Protein AF-A0A536GY18-F1 (afdb_monomer_lite)

Structure (mmCIF, N/CA/C/O backbone):
data_AF-A0A536GY18-F1
#
_entry.id   AF-A0A536GY18-F1
#
loop_
_atom_site.group_PDB
_atom_site.id
_atom_site.type_symbol
_atom_site.label_atom_id
_atom_site.label_alt_id
_atom_site.label_comp_id
_atom_site.label_asym_id
_atom_site.label_entity_id
_atom_site.label_seq_id
_atom_site.pdbx_PDB_ins_code
_atom_site.Cartn_x
_atom_site.Cartn_y
_atom_site.Cartn_z
_atom_site.occupancy
_atom_site.B_iso_or_equiv
_atom_site.auth_seq_id
_atom_site.auth_comp_id
_atom_site.auth_asym_id
_atom_site.auth_atom_id
_atom_site.pdbx_PDB_model_num
ATOM 1 N N . MET A 1 1 ? 70.335 10.847 -35.871 1.00 44.78 1 MET A N 1
ATOM 2 C CA . MET A 1 1 ? 69.249 11.389 -35.029 1.00 44.78 1 MET A CA 1
ATOM 3 C C . MET A 1 1 ? 67.962 10.722 -35.485 1.00 44.78 1 MET A C 1
ATOM 5 O O . MET A 1 1 ? 67.443 11.090 -36.528 1.00 44.78 1 MET A O 1
ATOM 9 N N . ALA A 1 2 ? 67.551 9.651 -34.804 1.00 47.53 2 ALA A N 1
ATOM 10 C CA . ALA A 1 2 ? 66.333 8.906 -35.120 1.00 47.53 2 ALA A CA 1
ATOM 11 C C . ALA A 1 2 ? 65.160 9.538 -34.362 1.00 47.53 2 ALA A C 1
ATOM 13 O O . ALA A 1 2 ? 65.266 9.767 -33.158 1.00 47.53 2 ALA A O 1
ATOM 14 N N . GLN A 1 3 ? 64.081 9.859 -35.070 1.00 58.00 3 GLN A N 1
ATOM 15 C CA . GLN A 1 3 ? 62.823 10.265 -34.446 1.00 58.00 3 GLN A CA 1
ATOM 16 C C . GLN A 1 3 ? 62.148 9.005 -33.875 1.00 58.00 3 GLN A C 1
ATOM 18 O O . GLN A 1 3 ? 62.110 8.000 -34.587 1.00 58.00 3 GLN A O 1
ATOM 23 N N . PRO A 1 4 ? 61.659 9.002 -32.623 1.00 57.97 4 PRO A N 1
ATOM 24 C CA . PRO A 1 4 ? 60.917 7.863 -32.103 1.00 57.97 4 PRO A CA 1
ATOM 25 C C . PRO A 1 4 ? 59.510 7.842 -32.713 1.00 57.97 4 PRO A C 1
ATOM 27 O O . PRO A 1 4 ? 58.825 8.863 -32.760 1.00 57.97 4 PRO A O 1
ATOM 30 N N . GLU A 1 5 ? 59.104 6.669 -33.194 1.00 68.38 5 GLU A N 1
ATOM 31 C CA . GLU A 1 5 ? 57.764 6.394 -33.712 1.00 68.38 5 GLU A CA 1
ATOM 32 C C . GLU A 1 5 ? 56.685 6.664 -32.645 1.00 68.38 5 GLU A C 1
ATOM 34 O O . GLU A 1 5 ? 56.897 6.351 -31.467 1.00 68.38 5 GLU A O 1
ATOM 39 N N . PRO A 1 6 ? 55.515 7.215 -33.014 1.00 64.31 6 PRO A N 1
ATOM 40 C CA . PRO A 1 6 ? 54.414 7.379 -32.079 1.00 64.31 6 PRO A CA 1
ATOM 41 C C . PRO A 1 6 ? 53.802 6.010 -31.766 1.00 64.31 6 PRO A C 1
ATOM 43 O O . PRO A 1 6 ? 53.197 5.363 -32.618 1.00 64.31 6 PRO A O 1
ATOM 46 N N . THR A 1 7 ? 53.944 5.579 -30.516 1.00 69.69 7 THR A N 1
ATOM 47 C CA . THR A 1 7 ? 53.280 4.401 -29.958 1.00 69.69 7 THR A CA 1
ATOM 48 C C . THR A 1 7 ? 51.769 4.504 -30.197 1.00 69.69 7 THR A C 1
ATOM 50 O O . THR A 1 7 ? 51.161 5.490 -29.760 1.00 69.69 7 THR A O 1
ATOM 53 N N . PRO A 1 8 ? 51.124 3.518 -30.846 1.00 65.00 8 PRO A N 1
ATOM 54 C CA . PRO A 1 8 ? 49.673 3.452 -30.884 1.00 65.00 8 PRO A CA 1
ATOM 55 C C . PRO A 1 8 ? 49.175 3.348 -29.444 1.00 65.00 8 PRO A C 1
ATOM 57 O O . PRO A 1 8 ? 49.486 2.387 -28.740 1.00 65.00 8 PRO A O 1
ATOM 60 N N . ARG A 1 9 ? 48.468 4.378 -28.968 1.00 62.34 9 ARG A N 1
ATOM 61 C CA . ARG A 1 9 ? 47.793 4.321 -27.673 1.00 62.34 9 ARG A CA 1
ATOM 62 C C . ARG A 1 9 ? 46.726 3.245 -27.784 1.00 62.34 9 ARG A C 1
ATOM 64 O O . ARG A 1 9 ? 45.723 3.450 -28.466 1.00 62.34 9 ARG A O 1
ATOM 71 N N . ASP A 1 10 ? 47.010 2.109 -27.157 1.00 56.59 10 ASP A N 1
ATOM 72 C CA . ASP A 1 10 ? 46.069 1.023 -26.941 1.00 56.59 10 ASP A CA 1
ATOM 73 C C . ASP A 1 10 ? 44.766 1.628 -26.422 1.00 56.59 10 ASP A C 1
ATOM 75 O O . ASP A 1 10 ? 44.738 2.380 -25.440 1.00 56.59 10 ASP A O 1
ATOM 79 N N . GLN A 1 11 ? 43.728 1.416 -27.217 1.00 62.50 11 GLN A N 1
ATOM 80 C CA . GLN A 1 11 ? 42.428 2.022 -27.050 1.00 62.50 11 GLN A CA 1
ATOM 81 C C . GLN A 1 11 ? 41.911 1.599 -25.688 1.00 62.50 11 GLN A C 1
ATOM 83 O O . GLN A 1 11 ? 41.767 0.415 -25.398 1.00 62.50 11 GLN A O 1
ATOM 88 N N . THR A 1 12 ? 41.658 2.599 -24.852 1.00 55.75 12 THR A N 1
ATOM 89 C CA . THR A 1 12 ? 40.946 2.495 -23.587 1.00 55.75 12 THR A CA 1
ATOM 90 C C . THR A 1 12 ? 39.816 1.486 -23.716 1.00 55.75 12 THR A C 1
ATOM 92 O O . THR A 1 12 ? 38.774 1.795 -24.291 1.00 55.75 12 THR A O 1
ATOM 95 N N . LYS A 1 13 ? 40.032 0.283 -23.188 1.00 58.44 13 LYS A N 1
ATOM 96 C CA . LYS A 1 13 ? 38.974 -0.679 -22.922 1.00 58.44 13 LYS A CA 1
ATOM 97 C C . LYS A 1 13 ? 38.002 0.051 -21.991 1.00 58.44 13 LYS A C 1
ATOM 99 O O . LYS A 1 13 ? 38.412 0.384 -20.875 1.00 58.44 13 LYS A O 1
ATOM 104 N N . PRO A 1 14 ? 36.788 0.421 -22.429 1.00 59.97 14 PRO A N 1
ATOM 105 C CA . PRO A 1 14 ? 35.858 1.075 -21.529 1.00 59.97 14 PRO A CA 1
ATOM 106 C C . PRO A 1 14 ? 35.563 0.080 -20.403 1.00 59.97 14 PRO A C 1
ATOM 108 O O . PRO A 1 14 ? 35.055 -1.007 -20.643 1.00 59.97 14 PRO A O 1
ATOM 111 N N . LEU A 1 15 ? 35.924 0.438 -19.169 1.00 60.19 15 LEU A N 1
ATOM 112 C CA . LEU A 1 15 ? 35.680 -0.335 -17.939 1.00 60.19 15 LEU A CA 1
ATOM 113 C C . LEU A 1 15 ? 34.192 -0.375 -17.545 1.00 60.19 15 LEU A C 1
ATOM 115 O O . LEU A 1 15 ? 33.849 -0.702 -16.413 1.00 60.19 15 LEU A O 1
ATOM 119 N N . HIS A 1 16 ? 33.308 -0.009 -18.465 1.00 54.94 16 HIS A N 1
ATOM 120 C CA . HIS A 1 16 ? 31.876 -0.045 -18.280 1.00 54.94 16 HIS A CA 1
ATOM 121 C C . HIS A 1 16 ? 31.324 -0.991 -19.336 1.00 54.94 16 HIS A C 1
ATOM 123 O O . HIS A 1 16 ? 30.920 -0.574 -20.419 1.00 54.94 16 HIS A O 1
ATOM 129 N N . GLU A 1 17 ? 31.387 -2.287 -19.035 1.00 57.06 17 GLU A N 1
ATOM 130 C CA . GLU A 1 17 ? 30.416 -3.213 -19.596 1.00 57.06 17 GLU A CA 1
ATOM 131 C C . GLU A 1 17 ? 29.065 -2.738 -19.050 1.00 57.06 17 GLU A C 1
ATOM 133 O O . GLU A 1 17 ? 28.868 -2.792 -17.833 1.00 57.06 17 GLU A O 1
ATOM 138 N N . PRO A 1 18 ? 28.167 -2.176 -19.884 1.00 54.75 18 PRO A N 1
ATOM 139 C CA . PRO A 1 18 ? 26.798 -2.006 -19.446 1.00 54.75 18 PRO A CA 1
ATOM 140 C C . PRO A 1 18 ? 26.344 -3.406 -19.057 1.00 54.75 18 PRO A C 1
ATOM 142 O O . PRO A 1 18 ? 26.462 -4.335 -19.860 1.00 54.75 18 PRO A O 1
ATOM 145 N N . ASP A 1 19 ? 25.919 -3.576 -17.809 1.00 57.62 19 ASP A N 1
ATOM 146 C CA . ASP A 1 19 ? 25.272 -4.803 -17.381 1.00 57.62 19 ASP A CA 1
ATOM 147 C C . ASP A 1 19 ? 23.984 -4.870 -18.202 1.00 57.62 19 ASP A C 1
ATOM 149 O O . ASP A 1 19 ? 22.970 -4.244 -17.888 1.00 57.62 19 ASP A O 1
ATOM 153 N N . VAL A 1 20 ? 24.083 -5.495 -19.378 1.00 55.19 20 VAL A N 1
ATOM 154 C CA . VAL A 1 20 ? 22.957 -5.826 -20.236 1.00 55.19 20 VAL A CA 1
ATOM 155 C C . VAL A 1 20 ? 22.236 -6.917 -19.470 1.00 55.19 20 VAL A C 1
ATOM 157 O O . VAL A 1 20 ? 22.390 -8.109 -19.741 1.00 55.19 20 VAL A O 1
ATOM 160 N N . ASP A 1 21 ? 21.490 -6.481 -18.459 1.00 56.53 21 ASP A N 1
ATOM 161 C CA . ASP A 1 21 ? 20.412 -7.194 -17.809 1.00 56.53 21 ASP A CA 1
ATOM 162 C C . ASP A 1 21 ? 19.540 -7.726 -18.942 1.00 56.53 21 ASP A C 1
ATOM 164 O O . ASP A 1 21 ? 18.702 -7.031 -19.525 1.00 56.53 21 ASP A O 1
ATOM 168 N N . LYS A 1 22 ? 19.826 -8.966 -19.333 1.00 51.28 22 LYS A N 1
ATOM 169 C CA . LYS A 1 22 ? 19.083 -9.690 -20.351 1.00 51.28 22 LYS A CA 1
ATOM 170 C C . LYS A 1 22 ? 17.623 -9.603 -19.938 1.00 51.28 22 LYS A C 1
ATOM 172 O O . LYS A 1 22 ? 17.280 -10.116 -18.875 1.00 51.28 22 LYS A O 1
ATOM 177 N N . GLY A 1 23 ? 16.807 -8.929 -20.754 1.00 55.84 23 GLY A N 1
ATOM 178 C CA . GLY A 1 23 ? 15.375 -8.690 -20.556 1.00 55.84 23 GLY A CA 1
ATOM 179 C C . GLY A 1 23 ? 14.599 -9.993 -20.385 1.00 55.84 23 GLY A C 1
ATOM 180 O O . GLY A 1 23 ? 13.976 -10.506 -21.308 1.00 55.84 23 GLY A O 1
ATOM 181 N N . GLY A 1 24 ? 14.696 -10.554 -19.192 1.00 62.06 24 GLY A N 1
ATOM 182 C CA . GLY A 1 24 ? 14.290 -11.896 -18.846 1.00 62.06 24 GLY A CA 1
ATOM 183 C C . GLY A 1 24 ? 13.857 -11.936 -17.394 1.00 62.06 24 GLY A C 1
ATOM 184 O O . GLY A 1 24 ? 14.038 -10.984 -16.637 1.00 62.06 24 GLY A O 1
ATOM 185 N N . ILE A 1 25 ? 13.268 -13.069 -17.032 1.00 65.06 25 ILE A N 1
ATOM 186 C CA . ILE A 1 25 ? 12.542 -13.370 -15.789 1.00 65.06 25 ILE A CA 1
ATOM 187 C C . ILE A 1 25 ? 13.201 -12.777 -14.520 1.00 65.06 25 ILE A C 1
ATOM 189 O O . ILE A 1 25 ? 12.493 -12.392 -13.596 1.00 65.06 25 ILE A O 1
ATOM 193 N N . GLY A 1 26 ? 14.532 -12.622 -14.491 1.00 70.94 26 GLY A N 1
ATOM 194 C CA . GLY A 1 26 ? 15.278 -11.964 -13.413 1.00 70.94 26 GLY A CA 1
ATOM 195 C C . GLY A 1 26 ? 14.896 -10.504 -13.133 1.00 70.94 26 GLY A C 1
ATOM 196 O O . GLY A 1 26 ? 14.751 -10.157 -11.965 1.00 70.94 26 GLY A O 1
ATOM 197 N N . ARG A 1 27 ? 14.666 -9.662 -14.152 1.00 73.06 27 ARG A N 1
ATOM 198 C CA . ARG A 1 27 ? 14.252 -8.259 -13.942 1.00 73.06 27 ARG A CA 1
ATOM 199 C C . ARG A 1 27 ? 12.854 -8.186 -13.332 1.00 73.06 27 ARG A C 1
ATOM 201 O O . ARG A 1 27 ? 12.674 -7.577 -12.289 1.00 73.06 27 ARG A O 1
ATOM 208 N N . SER A 1 28 ? 11.912 -8.946 -13.889 1.00 69.81 28 SER A N 1
ATOM 209 C CA . SER A 1 28 ? 10.540 -9.020 -13.374 1.00 69.81 28 SER A CA 1
ATOM 210 C C . SER A 1 28 ? 10.468 -9.602 -11.954 1.00 69.81 28 SER A C 1
ATOM 212 O O . SER A 1 28 ? 9.713 -9.106 -11.126 1.00 69.81 28 SER A O 1
ATOM 214 N N . LEU A 1 29 ? 11.292 -10.605 -11.628 1.00 78.81 29 LEU A N 1
ATOM 215 C CA . LEU A 1 29 ? 11.405 -11.115 -10.258 1.00 78.81 29 LEU A CA 1
ATOM 216 C C . LEU A 1 29 ? 11.995 -10.075 -9.303 1.00 78.81 29 LEU A C 1
ATOM 218 O O . LEU A 1 29 ? 11.495 -9.921 -8.192 1.00 78.81 29 LEU A O 1
ATOM 222 N N . ARG A 1 30 ? 13.045 -9.359 -9.716 1.00 82.38 30 ARG A N 1
ATOM 223 C CA . ARG A 1 30 ? 13.676 -8.319 -8.895 1.00 82.38 30 ARG A CA 1
ATOM 224 C C . ARG A 1 30 ? 12.704 -7.179 -8.605 1.00 82.38 30 ARG A C 1
ATOM 226 O O . ARG A 1 30 ? 12.601 -6.758 -7.459 1.00 82.38 30 ARG A O 1
ATOM 233 N N . ASP A 1 31 ? 11.952 -6.761 -9.611 1.00 80.88 31 ASP A N 1
ATOM 234 C CA . ASP A 1 31 ? 10.914 -5.737 -9.526 1.00 80.88 31 ASP A CA 1
ATOM 235 C C . ASP A 1 31 ? 9.783 -6.138 -8.571 1.00 80.88 31 ASP A C 1
ATOM 237 O O . ASP A 1 31 ? 9.352 -5.342 -7.740 1.00 80.88 31 ASP A O 1
ATOM 241 N N . VAL A 1 32 ? 9.355 -7.404 -8.623 1.00 80.12 32 VAL A N 1
ATOM 242 C CA . VAL A 1 32 ? 8.363 -7.961 -7.690 1.00 80.12 32 VAL A CA 1
ATOM 243 C C . VAL A 1 32 ? 8.910 -8.049 -6.266 1.00 80.12 32 VAL A C 1
ATOM 245 O O . VAL A 1 32 ? 8.170 -7.799 -5.321 1.00 80.12 32 VAL A O 1
ATOM 248 N N . ILE A 1 33 ? 10.184 -8.396 -6.078 1.00 82.94 33 ILE A N 1
ATOM 249 C CA . ILE A 1 33 ? 10.793 -8.494 -4.743 1.00 82.94 33 ILE A CA 1
ATOM 250 C C . ILE A 1 33 ? 10.991 -7.103 -4.131 1.00 82.94 33 ILE A C 1
ATOM 252 O O . ILE A 1 33 ? 10.652 -6.900 -2.967 1.00 82.94 33 ILE A O 1
ATOM 256 N N . LEU A 1 34 ? 11.519 -6.151 -4.905 1.00 82.31 34 LEU A N 1
ATOM 257 C CA . LEU A 1 34 ? 11.730 -4.773 -4.459 1.00 82.31 34 LEU A CA 1
ATOM 258 C C . LEU A 1 34 ? 10.394 -4.081 -4.181 1.00 82.31 34 LEU A C 1
ATOM 260 O O . LEU A 1 34 ? 10.220 -3.512 -3.106 1.00 82.31 34 LEU A O 1
ATOM 264 N N . GLY A 1 35 ? 9.430 -4.207 -5.096 1.00 81.25 35 GLY A N 1
ATOM 265 C CA . GLY A 1 35 ? 8.088 -3.670 -4.897 1.00 81.25 35 GLY A CA 1
ATOM 266 C C . GLY A 1 35 ? 7.334 -4.372 -3.766 1.00 81.25 35 GLY A C 1
ATOM 267 O O . GLY A 1 35 ? 6.727 -3.735 -2.916 1.00 81.25 35 GLY A O 1
ATOM 268 N N . GLY A 1 36 ? 7.436 -5.697 -3.670 1.00 83.19 36 GLY A N 1
ATOM 269 C CA . GLY A 1 36 ? 6.823 -6.458 -2.585 1.00 83.19 36 GLY A CA 1
ATOM 270 C C . GLY A 1 36 ? 7.354 -6.052 -1.211 1.00 83.19 36 GLY A C 1
ATOM 271 O O . GLY A 1 36 ? 6.577 -5.947 -0.268 1.00 83.19 36 GLY A O 1
ATOM 272 N N . GLN A 1 37 ? 8.655 -5.790 -1.081 1.00 89.50 37 GLN A N 1
ATOM 273 C CA . GLN A 1 37 ? 9.244 -5.371 0.188 1.00 89.50 37 GLN A CA 1
ATOM 274 C C . GLN A 1 37 ? 8.789 -3.965 0.599 1.00 89.50 37 GLN A C 1
ATOM 276 O O . GLN A 1 37 ? 8.366 -3.783 1.738 1.00 89.50 37 GLN A O 1
ATOM 281 N N . ASP A 1 38 ? 8.835 -2.998 -0.314 1.00 87.19 38 ASP A N 1
ATOM 282 C CA . ASP A 1 38 ? 8.422 -1.620 -0.032 1.00 87.19 38 ASP A CA 1
ATOM 283 C C . ASP A 1 38 ? 6.902 -1.525 0.212 1.00 87.19 38 ASP A C 1
ATOM 285 O O . ASP A 1 38 ? 6.457 -0.989 1.230 1.00 87.19 38 ASP A O 1
ATOM 289 N N . GLY A 1 39 ? 6.100 -2.205 -0.612 1.00 87.50 39 GLY A N 1
ATOM 290 C CA . GLY A 1 39 ? 4.645 -2.221 -0.497 1.00 87.50 39 GLY A CA 1
ATOM 291 C C . GLY A 1 39 ? 4.156 -2.944 0.759 1.00 87.50 39 GLY A C 1
ATOM 292 O O . GLY A 1 39 ? 3.254 -2.455 1.442 1.00 87.50 39 GLY A O 1
ATOM 293 N N . LEU A 1 40 ? 4.776 -4.071 1.139 1.00 91.06 40 LEU A N 1
ATOM 294 C CA . LEU A 1 40 ? 4.447 -4.745 2.400 1.00 91.06 40 LEU A CA 1
ATOM 295 C C . LEU A 1 40 ? 4.790 -3.874 3.607 1.00 91.06 40 LEU A C 1
ATOM 297 O O . LEU A 1 40 ? 3.982 -3.795 4.530 1.00 91.06 40 LEU A O 1
ATOM 301 N N . VAL A 1 41 ? 5.952 -3.216 3.618 1.00 93.44 41 VAL A N 1
ATOM 302 C CA . VAL A 1 41 ? 6.353 -2.349 4.737 1.00 93.44 41 VAL A CA 1
ATOM 303 C C . VAL A 1 41 ? 5.423 -1.139 4.845 1.00 93.44 41 VAL A C 1
ATOM 305 O O . VAL A 1 41 ? 4.971 -0.829 5.951 1.00 93.44 41 VAL A O 1
ATOM 308 N N . ASN A 1 42 ? 5.069 -0.508 3.721 1.00 94.06 42 ASN A N 1
ATOM 309 C CA . ASN A 1 42 ? 4.155 0.632 3.699 1.00 94.06 42 ASN A CA 1
ATOM 310 C C . ASN A 1 42 ? 2.751 0.252 4.202 1.00 94.06 42 ASN A C 1
ATOM 312 O O . ASN A 1 42 ? 2.222 0.865 5.135 1.00 94.06 42 ASN A O 1
ATOM 316 N N . VAL A 1 43 ? 2.163 -0.818 3.653 1.00 95.81 43 VAL A N 1
ATOM 317 C CA . VAL A 1 43 ? 0.836 -1.300 4.068 1.00 95.81 43 VAL A CA 1
ATOM 318 C C . VAL A 1 43 ? 0.841 -1.714 5.538 1.00 95.81 43 VAL A C 1
ATOM 320 O O . VAL A 1 43 ? -0.080 -1.357 6.273 1.00 95.81 43 VAL A O 1
ATOM 323 N N . LEU A 1 44 ? 1.865 -2.440 5.997 1.00 96.06 44 LEU A N 1
ATOM 324 C CA . LEU A 1 44 ? 1.943 -2.888 7.386 1.00 96.06 44 LEU A CA 1
ATOM 325 C C . LEU A 1 44 ? 2.039 -1.696 8.345 1.00 96.06 44 LEU A C 1
ATOM 327 O O . LEU A 1 44 ? 1.307 -1.651 9.332 1.00 96.06 44 LEU A O 1
ATOM 331 N N . GLY A 1 45 ? 2.886 -0.711 8.035 1.00 96.50 45 GLY A N 1
ATOM 332 C CA . GLY A 1 45 ? 3.015 0.516 8.821 1.00 96.50 45 GLY A CA 1
ATOM 333 C C . GLY A 1 45 ? 1.692 1.273 8.934 1.00 96.50 45 GLY A C 1
ATOM 334 O O . GLY A 1 45 ? 1.284 1.644 10.038 1.00 96.50 45 GLY A O 1
ATOM 335 N N . LEU A 1 46 ? 0.972 1.425 7.819 1.00 97.25 46 LEU A N 1
ATOM 336 C CA . LEU A 1 46 ? -0.348 2.052 7.810 1.00 97.25 46 LEU A CA 1
ATOM 337 C C . LEU A 1 46 ? -1.361 1.264 8.653 1.00 97.25 46 LEU A C 1
ATOM 339 O O . LEU A 1 46 ? -2.047 1.847 9.491 1.00 97.25 46 LEU A O 1
ATOM 343 N N . VAL A 1 47 ? -1.462 -0.054 8.456 1.00 97.56 47 VAL A N 1
ATOM 344 C CA . VAL A 1 47 ? -2.432 -0.901 9.170 1.00 97.56 47 VAL A CA 1
ATOM 345 C C . VAL A 1 47 ? -2.165 -0.898 10.671 1.00 97.56 47 VAL A C 1
ATOM 347 O O . VAL A 1 47 ? -3.112 -0.793 11.450 1.00 97.56 47 VAL A O 1
ATOM 350 N N . LEU A 1 48 ? -0.898 -0.949 11.089 1.00 97.38 48 LEU A N 1
ATOM 351 C CA . LEU A 1 48 ? -0.515 -0.828 12.495 1.00 97.38 48 LEU A CA 1
ATOM 352 C C . LEU A 1 48 ? -0.882 0.549 13.064 1.00 97.38 48 LEU A C 1
ATOM 354 O O . LEU A 1 48 ? -1.425 0.622 14.165 1.00 97.38 48 LEU A O 1
ATOM 358 N N . GLY A 1 49 ? -0.662 1.629 12.308 1.00 97.88 49 GLY A N 1
ATOM 359 C CA . GLY A 1 49 ? -1.075 2.977 12.703 1.00 97.88 49 GLY A CA 1
ATOM 360 C C . GLY A 1 49 ? -2.592 3.108 12.875 1.00 97.88 49 GLY A C 1
ATOM 361 O O . GLY A 1 49 ? -3.064 3.645 13.876 1.00 97.88 49 GLY A O 1
ATOM 362 N N . VAL A 1 50 ? -3.373 2.555 11.944 1.00 98.00 50 VAL A N 1
ATOM 363 C CA . VAL A 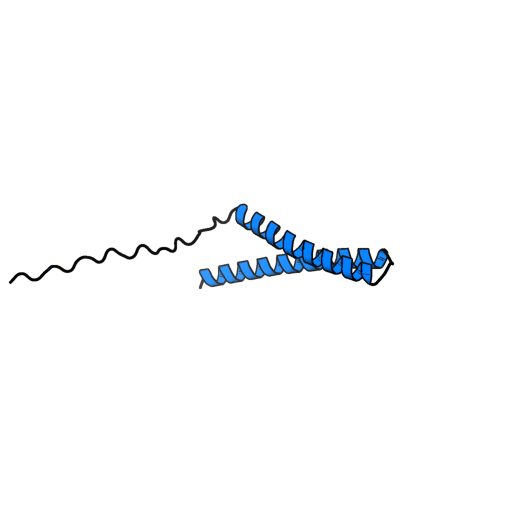1 50 ? -4.843 2.538 12.032 1.00 98.00 50 VAL A CA 1
ATOM 364 C C . VAL A 1 50 ? -5.312 1.682 13.210 1.00 98.00 50 VAL A C 1
ATOM 366 O O . VAL A 1 50 ? -6.193 2.106 13.955 1.00 98.00 50 VAL A O 1
ATOM 369 N N . ALA A 1 51 ? -4.710 0.510 13.421 1.00 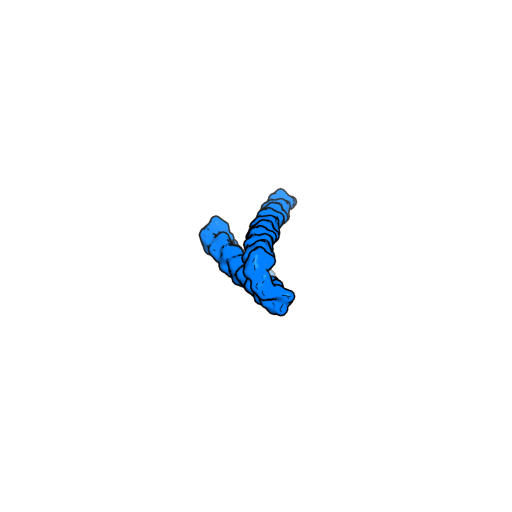97.06 51 ALA A N 1
ATOM 370 C CA . ALA A 1 51 ? -5.028 -0.364 14.549 1.00 97.06 51 ALA A CA 1
ATOM 371 C C . ALA A 1 51 ? -4.680 0.270 15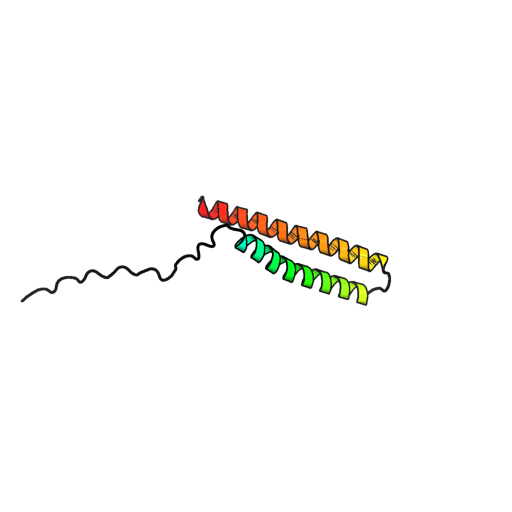.907 1.00 97.06 51 ALA A C 1
ATOM 373 O O . ALA A 1 51 ? -5.366 0.018 16.895 1.00 97.06 51 ALA A O 1
ATOM 374 N N . ALA A 1 52 ? -3.655 1.125 15.964 1.00 97.62 52 ALA A N 1
ATOM 375 C CA . ALA A 1 52 ? -3.345 1.917 17.152 1.00 97.62 52 ALA A CA 1
ATOM 376 C C . ALA A 1 52 ? -4.374 3.038 17.402 1.00 97.62 52 ALA A C 1
ATOM 378 O O . ALA A 1 52 ? -4.582 3.435 18.547 1.00 97.62 52 ALA A O 1
ATOM 379 N N . ALA A 1 53 ? -5.030 3.540 16.350 1.00 97.44 53 ALA A N 1
ATOM 380 C CA . ALA A 1 53 ? -6.001 4.631 16.431 1.00 97.44 53 ALA A CA 1
ATOM 381 C C . ALA A 1 53 ? -7.449 4.168 16.683 1.00 97.44 53 ALA A C 1
ATOM 383 O O . ALA A 1 53 ? -8.257 4.937 17.205 1.00 97.44 53 ALA A O 1
ATOM 384 N N . THR A 1 54 ? -7.813 2.935 16.314 1.00 96.38 54 THR A N 1
ATOM 385 C CA . THR A 1 54 ? -9.162 2.389 16.531 1.00 96.38 54 THR A CA 1
ATOM 386 C C . THR A 1 54 ? -9.159 0.880 16.760 1.00 96.38 54 THR A C 1
ATOM 388 O O . THR A 1 54 ? -8.401 0.142 16.142 1.00 96.38 54 THR A O 1
ATOM 391 N N . ALA A 1 55 ? -10.084 0.401 17.598 1.00 94.75 55 ALA A N 1
ATOM 392 C CA . ALA A 1 55 ? -10.341 -1.027 17.811 1.00 94.75 55 ALA A CA 1
ATOM 393 C C . ALA A 1 55 ? -11.417 -1.604 16.863 1.00 94.75 55 ALA A C 1
ATOM 395 O O . ALA A 1 55 ? -11.775 -2.780 16.948 1.00 94.75 55 ALA A O 1
ATOM 396 N N . GLN A 1 56 ? -11.991 -0.790 15.971 1.00 98.06 56 GLN A N 1
ATOM 397 C CA . GLN A 1 56 ? -13.062 -1.232 15.077 1.00 98.06 56 GLN A CA 1
ATOM 398 C C . GLN A 1 56 ? -12.501 -2.014 13.887 1.00 98.06 56 GLN A C 1
ATOM 400 O O . GLN A 1 56 ? -12.054 -1.438 12.897 1.00 98.06 56 GLN A O 1
ATOM 405 N N . LEU A 1 57 ? -12.624 -3.343 13.946 1.00 97.38 57 LEU A N 1
ATOM 406 C CA . LEU A 1 57 ? -12.106 -4.265 12.928 1.00 97.38 57 LEU A CA 1
ATOM 407 C C . LEU A 1 57 ? -12.540 -3.916 11.496 1.00 97.38 57 LEU A C 1
ATOM 409 O O . LEU A 1 57 ? -11.744 -4.027 10.571 1.00 97.38 57 LEU A O 1
ATOM 413 N N . ARG A 1 58 ? -13.785 -3.455 11.304 1.00 98.00 58 ARG A N 1
ATOM 414 C CA . ARG A 1 58 ? -14.286 -3.061 9.974 1.00 98.00 58 ARG A CA 1
ATOM 415 C C . ARG A 1 58 ? -13.451 -1.938 9.356 1.00 98.00 58 ARG A C 1
ATOM 417 O O . ARG A 1 58 ? -13.203 -1.973 8.158 1.00 98.00 58 ARG A O 1
ATOM 424 N N . ILE A 1 59 ? -13.016 -0.974 10.169 1.00 97.81 59 ILE A N 1
ATOM 425 C CA . ILE A 1 59 ? -12.189 0.150 9.717 1.00 97.81 59 ILE A CA 1
ATOM 426 C C . ILE A 1 59 ? -10.783 -0.346 9.386 1.00 97.81 59 ILE A C 1
ATOM 428 O O . ILE A 1 59 ? -10.274 -0.036 8.316 1.00 97.81 59 ILE A O 1
ATOM 432 N N . ILE A 1 60 ? -10.191 -1.166 10.260 1.00 97.88 60 ILE A N 1
ATOM 433 C CA . ILE A 1 60 ? -8.843 -1.721 10.061 1.00 97.88 60 ILE A CA 1
ATOM 434 C C . ILE A 1 60 ? -8.778 -2.534 8.762 1.00 97.88 60 ILE A C 1
ATOM 436 O O . ILE A 1 60 ? -7.886 -2.326 7.946 1.00 97.88 60 ILE A O 1
ATOM 440 N N . VAL A 1 61 ? -9.748 -3.425 8.534 1.00 97.88 61 VAL A N 1
ATOM 441 C CA . VAL A 1 61 ? -9.793 -4.269 7.329 1.00 97.88 61 VAL A CA 1
ATOM 442 C C . VAL A 1 61 ? -10.044 -3.436 6.072 1.00 97.88 61 VAL A C 1
ATOM 444 O O . VAL A 1 61 ? -9.379 -3.652 5.061 1.00 97.88 61 VAL A O 1
ATOM 447 N N . ALA A 1 62 ? -10.962 -2.464 6.122 1.00 98.06 62 ALA A N 1
ATOM 448 C CA . ALA A 1 62 ? -11.206 -1.574 4.989 1.00 98.06 62 ALA A CA 1
ATOM 449 C C . ALA A 1 62 ? -9.951 -0.761 4.629 1.00 98.06 62 ALA A C 1
ATOM 451 O O . ALA A 1 62 ? -9.599 -0.676 3.454 1.00 98.06 62 ALA A O 1
ATOM 452 N N . ALA A 1 63 ? -9.249 -0.224 5.631 1.00 97.56 63 ALA A N 1
ATOM 453 C CA . ALA A 1 63 ? -8.000 0.505 5.440 1.00 97.56 63 ALA A CA 1
ATOM 454 C C . ALA A 1 63 ? -6.893 -0.392 4.866 1.00 97.56 63 ALA A C 1
ATOM 456 O O . ALA A 1 63 ? -6.232 0.006 3.913 1.00 97.56 63 ALA A O 1
ATOM 457 N N . ALA A 1 64 ? -6.730 -1.614 5.384 1.00 96.81 64 ALA A N 1
ATOM 458 C CA . ALA A 1 64 ? -5.735 -2.570 4.898 1.00 96.81 64 ALA A CA 1
ATOM 459 C C . ALA A 1 64 ? -5.936 -2.923 3.418 1.00 96.81 64 ALA A C 1
ATOM 461 O O . ALA A 1 64 ? -4.984 -2.904 2.634 1.00 96.81 64 ALA A O 1
ATOM 462 N N . LEU A 1 65 ? -7.180 -3.213 3.024 1.00 97.62 65 LEU A N 1
ATOM 463 C CA . LEU A 1 65 ? -7.521 -3.515 1.635 1.00 97.62 65 LEU A CA 1
ATOM 464 C C . LEU A 1 65 ? -7.296 -2.299 0.735 1.00 97.62 65 LEU A C 1
ATOM 466 O O . LEU A 1 65 ? -6.624 -2.418 -0.287 1.00 97.62 65 LEU A O 1
ATOM 470 N N . ALA A 1 66 ? -7.803 -1.128 1.131 1.00 97.38 66 ALA A N 1
ATOM 471 C CA . ALA A 1 66 ? -7.623 0.107 0.372 1.00 97.38 66 ALA A CA 1
ATOM 472 C C . ALA A 1 66 ? -6.136 0.433 0.160 1.00 97.38 66 ALA A C 1
ATOM 474 O O . ALA A 1 66 ? -5.727 0.735 -0.959 1.00 97.38 66 ALA A O 1
ATOM 475 N N . ALA A 1 67 ? -5.325 0.305 1.211 1.00 96.44 67 ALA A N 1
ATOM 476 C CA . ALA A 1 67 ? -3.889 0.543 1.158 1.00 96.44 67 ALA A CA 1
ATOM 477 C C . ALA A 1 67 ? -3.174 -0.434 0.231 1.00 96.44 67 ALA A C 1
ATOM 479 O O . ALA A 1 67 ? -2.398 -0.006 -0.613 1.00 96.44 67 ALA A O 1
ATOM 480 N N . THR A 1 68 ? -3.488 -1.728 0.332 1.00 95.25 68 THR A N 1
ATOM 481 C CA . THR A 1 68 ? -2.870 -2.771 -0.499 1.00 95.25 68 THR A CA 1
ATOM 482 C C . THR A 1 68 ? -3.142 -2.543 -1.985 1.00 95.25 68 THR A C 1
ATOM 484 O O . THR A 1 68 ? -2.230 -2.636 -2.808 1.00 95.25 68 THR A O 1
ATOM 487 N N . PHE A 1 69 ? -4.387 -2.213 -2.346 1.00 95.19 69 PHE A N 1
ATOM 488 C CA . PHE A 1 69 ? -4.732 -1.911 -3.736 1.00 95.19 69 PHE A CA 1
ATOM 489 C C . PHE A 1 69 ? -4.086 -0.613 -4.217 1.00 95.19 69 PHE A C 1
ATOM 491 O O . PHE A 1 69 ? -3.559 -0.581 -5.327 1.00 95.19 69 PHE A O 1
ATOM 498 N N . SER A 1 70 ? -4.089 0.433 -3.387 1.00 95.00 70 SER A N 1
ATOM 499 C CA . SER A 1 70 ? -3.439 1.704 -3.714 1.00 95.00 70 SER A CA 1
ATOM 500 C C . SER A 1 70 ? -1.943 1.521 -3.984 1.00 95.00 70 SER A C 1
ATOM 502 O O . SER A 1 70 ? -1.449 2.018 -4.992 1.00 95.00 70 SER A O 1
ATOM 504 N N . GLU A 1 71 ? -1.242 0.778 -3.125 1.00 93.31 71 GLU A N 1
ATOM 505 C CA . GLU A 1 71 ? 0.184 0.452 -3.274 1.00 93.31 71 GLU A CA 1
ATOM 506 C C . GLU A 1 71 ? 0.464 -0.334 -4.556 1.00 93.31 71 GLU A C 1
ATOM 508 O O . GLU A 1 71 ? 1.300 0.053 -5.372 1.00 93.31 71 GLU A O 1
ATOM 513 N N . SER A 1 72 ? -0.319 -1.387 -4.799 1.00 91.25 72 SER A N 1
ATOM 514 C CA . SER A 1 72 ? -0.159 -2.228 -5.990 1.00 91.25 72 SER A CA 1
ATOM 515 C C . SER A 1 72 ? -0.312 -1.421 -7.286 1.00 91.25 72 SER A C 1
ATOM 517 O O . SER A 1 72 ? 0.443 -1.616 -8.240 1.00 91.25 72 SER A O 1
ATOM 519 N N . ILE A 1 73 ? -1.279 -0.496 -7.324 1.00 92.81 73 ILE A N 1
ATOM 520 C CA . ILE A 1 73 ? -1.503 0.386 -8.476 1.00 92.81 73 ILE A CA 1
ATOM 521 C C . ILE A 1 73 ? -0.355 1.389 -8.624 1.00 92.81 73 ILE A C 1
ATOM 523 O O . ILE A 1 73 ? 0.115 1.599 -9.742 1.00 92.81 73 ILE A O 1
ATOM 527 N N . ALA A 1 74 ? 0.106 1.994 -7.526 1.00 90.12 74 ALA A N 1
ATOM 528 C CA . ALA A 1 74 ? 1.200 2.960 -7.549 1.00 90.12 74 ALA A CA 1
ATOM 529 C C . ALA A 1 74 ? 2.480 2.337 -8.121 1.00 90.12 74 ALA A C 1
ATOM 531 O O . ALA A 1 74 ? 3.044 2.868 -9.078 1.00 90.12 74 ALA A O 1
ATOM 532 N N . MET A 1 75 ? 2.885 1.167 -7.620 1.00 89.00 75 MET A N 1
ATOM 533 C CA . MET A 1 75 ? 4.073 0.470 -8.118 1.00 89.00 75 MET A CA 1
ATOM 534 C C . MET A 1 75 ? 3.931 0.024 -9.571 1.00 89.00 75 MET A C 1
ATOM 536 O O . MET A 1 75 ? 4.840 0.240 -10.370 1.00 89.00 75 MET A O 1
ATOM 540 N N . GLY A 1 76 ? 2.777 -0.536 -9.951 1.00 88.31 76 GLY A N 1
ATOM 541 C CA . GLY A 1 76 ? 2.520 -0.914 -11.342 1.00 88.31 76 GLY A CA 1
ATOM 542 C C . GLY A 1 76 ? 2.589 0.282 -12.300 1.00 88.31 76 GLY A C 1
ATOM 543 O O . GLY A 1 76 ? 3.183 0.190 -13.376 1.00 88.31 76 GLY A O 1
ATOM 544 N N . GLY A 1 77 ? 2.033 1.425 -11.891 1.00 89.50 77 GLY A N 1
ATOM 545 C CA . GLY A 1 77 ? 2.085 2.671 -12.652 1.00 89.50 77 GLY A CA 1
ATOM 546 C C . GLY A 1 77 ? 3.507 3.211 -12.806 1.00 89.50 77 GLY A C 1
ATOM 547 O O . GLY A 1 77 ? 3.915 3.548 -13.919 1.00 89.50 77 GLY A O 1
ATOM 548 N N . VAL A 1 78 ? 4.284 3.233 -11.720 1.00 87.69 78 VAL A N 1
ATOM 549 C CA . VAL A 1 78 ? 5.689 3.675 -11.736 1.00 87.69 78 VAL A CA 1
ATOM 550 C C . VAL A 1 78 ? 6.513 2.826 -12.702 1.00 87.69 78 VAL A C 1
ATOM 552 O O . VAL A 1 78 ? 7.230 3.381 -13.540 1.00 87.69 78 VAL A O 1
ATOM 555 N N . MET A 1 79 ? 6.348 1.502 -12.674 1.00 87.81 79 MET A N 1
ATOM 556 C CA . MET A 1 79 ? 7.043 0.608 -13.604 1.00 87.81 79 MET A CA 1
ATOM 557 C C . MET A 1 79 ? 6.663 0.854 -15.061 1.00 87.81 79 MET A C 1
ATOM 559 O O . MET A 1 79 ? 7.540 0.917 -15.921 1.00 87.81 79 MET A O 1
ATOM 563 N N . TYR A 1 80 ? 5.377 1.060 -15.347 1.00 89.00 80 TYR A N 1
ATOM 564 C CA . TYR A 1 80 ? 4.922 1.373 -16.699 1.00 89.00 80 TYR A CA 1
ATOM 565 C C . TYR A 1 80 ? 5.537 2.676 -17.226 1.00 89.00 80 TYR A C 1
ATOM 567 O O . TYR A 1 80 ? 6.063 2.713 -18.339 1.00 89.00 80 TYR A O 1
ATOM 575 N N . THR A 1 81 ? 5.509 3.741 -16.420 1.00 91.75 81 THR A N 1
ATOM 576 C CA . THR A 1 81 ? 6.079 5.034 -16.828 1.00 91.75 81 THR A CA 1
ATOM 577 C C . THR A 1 81 ? 7.592 4.973 -17.002 1.00 91.75 81 THR A C 1
ATOM 579 O O . THR A 1 81 ? 8.115 5.576 -17.935 1.00 91.75 81 THR A O 1
ATOM 582 N N . SER A 1 82 ? 8.283 4.201 -16.159 1.00 88.81 82 SER A N 1
ATOM 583 C CA . SER A 1 8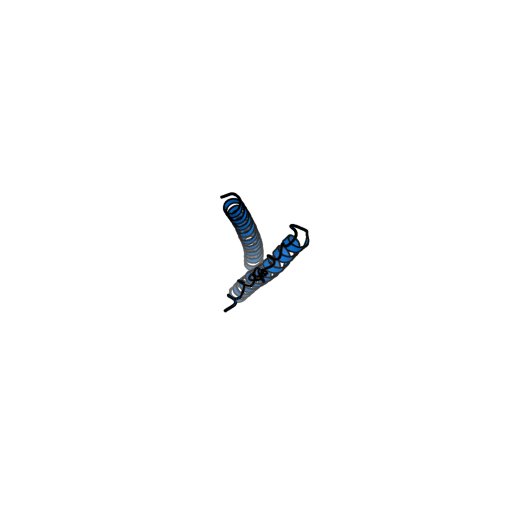2 ? 9.734 4.020 -16.242 1.00 88.81 82 SER A CA 1
ATOM 584 C C . SER A 1 82 ? 10.116 3.261 -17.511 1.00 88.81 82 SER A C 1
ATOM 586 O O . SER A 1 82 ? 10.997 3.699 -18.244 1.00 88.81 82 SER A O 1
ATOM 588 N N . ALA A 1 83 ? 9.386 2.188 -17.835 1.00 86.81 83 ALA A N 1
ATOM 589 C CA . ALA A 1 83 ? 9.582 1.436 -19.072 1.00 86.81 83 ALA A CA 1
ATOM 590 C C . ALA A 1 83 ? 9.307 2.288 -20.324 1.00 86.81 83 ALA A C 1
ATOM 592 O O . ALA A 1 83 ? 10.024 2.179 -21.320 1.00 86.81 83 ALA A O 1
ATOM 593 N N . LEU A 1 84 ? 8.286 3.152 -20.282 1.00 90.56 84 LEU A N 1
ATOM 594 C CA . LEU A 1 84 ? 7.989 4.074 -21.379 1.00 90.56 84 LEU A CA 1
ATOM 595 C C . LEU A 1 84 ? 9.104 5.114 -21.559 1.00 90.56 84 LEU A C 1
ATOM 597 O O . LEU A 1 84 ? 9.548 5.333 -22.683 1.00 90.56 84 LEU A O 1
ATOM 601 N N . ALA A 1 85 ? 9.583 5.707 -20.463 1.00 90.62 85 ALA A N 1
ATOM 602 C CA . ALA A 1 85 ? 10.672 6.679 -20.488 1.00 90.62 85 ALA A CA 1
ATOM 603 C C . ALA A 1 85 ? 11.988 6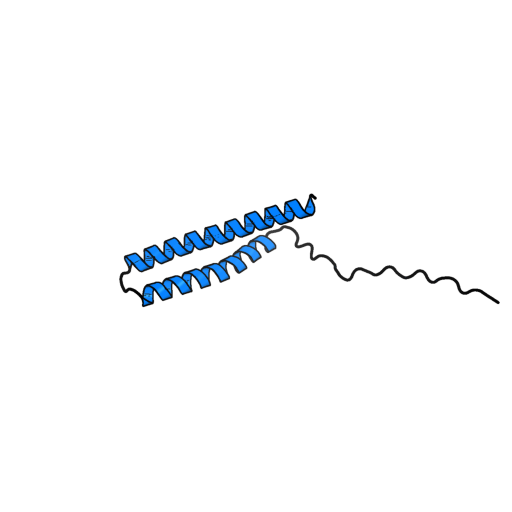.064 -20.989 1.00 90.62 85 ALA A C 1
ATOM 605 O O . ALA A 1 85 ? 12.680 6.677 -21.796 1.00 90.62 85 ALA A O 1
ATOM 606 N N . GLU A 1 86 ? 12.313 4.842 -20.557 1.00 87.94 86 GLU A N 1
ATOM 607 C CA . GLU A 1 86 ? 13.491 4.109 -21.026 1.00 87.94 86 GLU A CA 1
ATOM 608 C C . GLU A 1 86 ? 13.395 3.837 -22.534 1.00 87.94 86 GLU A C 1
ATOM 610 O O . GLU A 1 86 ? 14.332 4.120 -23.281 1.00 87.94 86 GLU A O 1
ATOM 615 N N . ARG A 1 87 ? 12.229 3.384 -23.015 1.00 88.00 87 ARG A N 1
ATOM 616 C CA . ARG A 1 87 ? 11.983 3.185 -24.448 1.00 88.00 87 ARG A CA 1
ATOM 617 C C . ARG A 1 87 ? 12.173 4.477 -25.243 1.00 88.00 87 ARG A C 1
ATOM 619 O O . ARG A 1 87 ? 12.839 4.457 -26.273 1.00 88.00 87 ARG A O 1
ATOM 626 N N . ASP A 1 88 ? 11.580 5.576 -24.790 1.00 90.56 88 ASP A N 1
ATOM 627 C CA . ASP A 1 88 ? 11.643 6.853 -25.503 1.00 90.56 88 ASP A CA 1
ATOM 628 C C . ASP A 1 88 ? 13.064 7.442 -25.484 1.00 90.56 88 ASP A C 1
ATOM 630 O O . ASP A 1 88 ? 13.484 8.034 -26.472 1.00 90.56 88 ASP A O 1
ATOM 634 N N . TYR A 1 89 ? 13.836 7.216 -24.416 1.00 89.50 89 TYR A N 1
ATOM 635 C CA . TYR A 1 89 ? 15.243 7.616 -24.332 1.00 89.50 89 TYR A CA 1
ATOM 636 C C . TYR A 1 89 ? 16.137 6.863 -25.327 1.00 89.50 89 TYR A C 1
ATOM 638 O O . 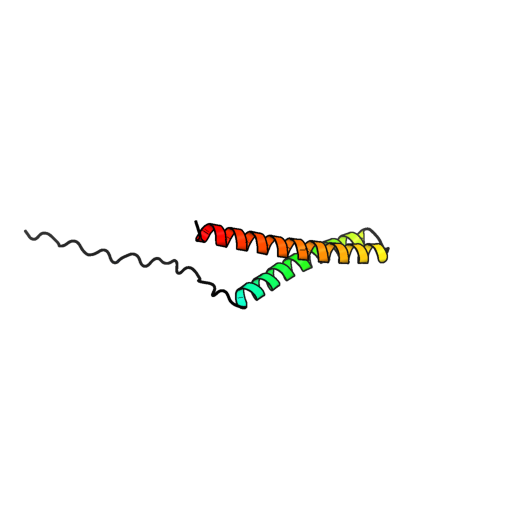TYR A 1 89 ? 17.017 7.467 -25.930 1.00 89.50 89 TYR A O 1
ATOM 646 N N . TYR A 1 90 ? 15.917 5.558 -25.517 1.00 80.19 90 TYR A N 1
ATOM 647 C CA . TYR A 1 90 ? 16.723 4.745 -26.437 1.00 80.19 90 TYR A CA 1
ATOM 648 C C . TYR A 1 90 ? 16.296 4.842 -27.910 1.00 80.19 90 TYR A C 1
ATOM 650 O O . TYR A 1 90 ? 17.059 4.435 -28.786 1.00 80.19 90 TYR A O 1
ATOM 658 N N . LEU A 1 91 ? 15.085 5.331 -28.194 1.00 78.81 91 LEU A N 1
ATOM 659 C CA . LEU A 1 91 ? 14.582 5.535 -29.559 1.00 78.81 91 LEU A CA 1
ATOM 660 C C . LEU A 1 91 ? 14.770 6.972 -30.082 1.00 78.81 91 LEU A C 1
ATOM 662 O O . LEU A 1 91 ? 14.457 7.216 -31.249 1.00 78.81 91 LEU A O 1
ATOM 666 N N . ALA A 1 92 ? 15.245 7.898 -29.243 1.00 60.66 92 ALA A N 1
ATOM 667 C CA . ALA A 1 92 ? 15.565 9.285 -29.593 1.00 60.66 92 ALA A CA 1
ATOM 668 C C . ALA A 1 92 ? 17.029 9.446 -30.032 1.00 60.66 92 ALA A C 1
ATOM 670 O O . ALA A 1 92 ? 17.269 10.292 -30.925 1.00 60.66 92 ALA A O 1
#

Foldseek 3Di:
DDDDDDDDPDPPPPPDPPPPPPPDPVVVVVLCVVLVVVLVVQLVVQLVVVVVVDVDPVRSVVSSVVSSVVSVVVSVVVVVVVVVVVVVVVVD

Sequence (92 aa):
MAQPEPTPRDQTKPLHEPDVDKGGIGRSLRDVILGGQDGLVNVLGLVLGVAAATAQLRIIVAAALAATFSESIAMGGVMYTSALAERDYYLA

Radius of gyration: 25.37 Å; chains: 1; bounding box: 84×25×53 Å

pLDDT: mean 81.62, std 15.96, range [44.78, 98.06]

Secondary structure (DSSP, 8-state):
-PPPP---------S-------SSHHHHHHHHHHHHHHHHHHHHHHHHHHHHH---HHHHHHHHHHHHHHHHHHHHHHHHHHHHHHHHHHH-